Protein AF-A0A0M3AB11-F1 (afdb_monomer_lite)

pLDDT: mean 89.3, std 15.09, range [40.59, 98.38]

Structure (mmCIF, N/CA/C/O backbone):
data_AF-A0A0M3AB11-F1
#
_entry.id   AF-A0A0M3AB11-F1
#
loop_
_atom_site.group_PDB
_atom_site.id
_atom_site.type_symbol
_atom_site.label_atom_id
_atom_site.label_alt_id
_atom_site.label_comp_id
_atom_site.label_asym_id
_atom_site.label_entity_id
_atom_site.label_seq_id
_atom_site.pdbx_PDB_ins_code
_atom_site.Cartn_x
_atom_site.Cartn_y
_atom_site.Cartn_z
_atom_site.occupancy
_atom_site.B_iso_or_equiv
_atom_site.auth_seq_id
_atom_site.auth_comp_id
_atom_site.auth_asym_id
_atom_site.auth_atom_id
_atom_site.pdbx_PDB_model_num
ATOM 1 N N . MET A 1 1 ? -15.688 -8.088 9.476 1.00 55.59 1 MET A N 1
ATOM 2 C CA . MET A 1 1 ? -14.649 -7.081 9.818 1.00 55.59 1 MET A CA 1
ATOM 3 C C . MET A 1 1 ? -13.224 -7.594 9.615 1.00 55.59 1 MET A C 1
ATOM 5 O O . MET A 1 1 ? -12.367 -6.790 9.277 1.00 55.59 1 MET A O 1
ATOM 9 N N . THR A 1 2 ? -12.954 -8.895 9.768 1.00 62.84 2 THR A N 1
ATOM 10 C CA . THR A 1 2 ? -11.656 -9.521 9.440 1.00 62.84 2 THR A CA 1
ATOM 11 C C . THR A 1 2 ? -11.264 -9.371 7.967 1.00 62.84 2 THR A C 1
ATOM 13 O O . THR A 1 2 ? -10.091 -9.155 7.680 1.00 62.84 2 THR A O 1
ATOM 16 N N . ASP A 1 3 ? -12.234 -9.391 7.050 1.00 86.62 3 ASP A N 1
ATOM 17 C CA . ASP A 1 3 ? -11.950 -9.330 5.609 1.00 86.62 3 ASP A CA 1
ATOM 18 C C . ASP A 1 3 ? -11.435 -7.964 5.143 1.00 86.62 3 ASP A C 1
ATOM 20 O O . ASP A 1 3 ? -10.551 -7.906 4.294 1.00 86.62 3 ASP A O 1
ATOM 24 N N . VAL A 1 4 ? -11.921 -6.862 5.731 1.00 93.62 4 VAL A N 1
ATOM 25 C CA . VAL A 1 4 ? -11.446 -5.514 5.368 1.00 93.62 4 VAL A CA 1
ATOM 26 C C . VAL A 1 4 ? -10.037 -5.281 5.902 1.00 93.62 4 VAL A C 1
ATOM 28 O O . VAL A 1 4 ? -9.189 -4.816 5.151 1.00 93.62 4 VAL A O 1
ATOM 31 N N . LYS A 1 5 ? -9.748 -5.666 7.157 1.00 93.88 5 LYS A N 1
ATOM 32 C CA . LYS A 1 5 ? -8.381 -5.565 7.700 1.00 93.88 5 LYS A CA 1
ATOM 33 C C . LYS A 1 5 ? -7.398 -6.386 6.867 1.00 93.88 5 LYS A C 1
ATOM 35 O O . LYS A 1 5 ? -6.341 -5.884 6.519 1.00 93.88 5 LYS A O 1
ATOM 40 N N . LYS A 1 6 ? -7.770 -7.614 6.490 1.00 94.94 6 LYS A N 1
ATOM 41 C CA . LYS A 1 6 ? -6.935 -8.451 5.623 1.00 94.94 6 LYS A CA 1
ATOM 42 C C . LYS A 1 6 ? -6.716 -7.815 4.248 1.00 94.94 6 LYS A C 1
ATOM 44 O O . LYS A 1 6 ? -5.581 -7.743 3.805 1.00 94.94 6 LYS A O 1
ATOM 49 N N . ARG A 1 7 ? -7.772 -7.302 3.608 1.00 95.62 7 ARG A N 1
ATOM 50 C CA . ARG A 1 7 ? -7.660 -6.606 2.316 1.00 95.62 7 ARG A CA 1
ATOM 51 C C . ARG A 1 7 ? -6.715 -5.405 2.390 1.00 95.62 7 ARG A C 1
ATOM 53 O O . ARG A 1 7 ? -5.894 -5.235 1.498 1.00 95.62 7 ARG A O 1
ATOM 60 N N . LEU A 1 8 ? -6.823 -4.601 3.444 1.00 96.69 8 LEU A N 1
ATOM 61 C CA . LEU A 1 8 ? -5.959 -3.443 3.674 1.00 96.69 8 LEU A CA 1
ATOM 62 C C . LEU A 1 8 ? -4.492 -3.845 3.889 1.00 96.69 8 LEU A C 1
ATOM 64 O O . LEU A 1 8 ? -3.595 -3.165 3.387 1.00 96.69 8 LEU A O 1
ATOM 68 N N . GLU A 1 9 ? -4.243 -4.948 4.598 1.00 96.31 9 GLU A N 1
ATOM 69 C CA . GLU A 1 9 ? -2.901 -5.523 4.744 1.00 96.31 9 GLU A CA 1
ATOM 70 C C . GLU A 1 9 ? -2.351 -6.032 3.409 1.00 96.31 9 GLU A C 1
ATOM 72 O O . GLU A 1 9 ? -1.219 -5.707 3.064 1.00 96.31 9 GLU A O 1
ATOM 77 N N . ASP A 1 10 ? -3.151 -6.760 2.626 1.00 95.94 10 ASP A N 1
ATOM 78 C CA . ASP A 1 10 ? -2.745 -7.260 1.308 1.00 95.94 10 ASP A CA 1
ATOM 79 C C . ASP A 1 10 ? -2.410 -6.090 0.355 1.00 95.94 10 ASP A C 1
ATOM 81 O O . ASP A 1 10 ? -1.370 -6.107 -0.304 1.00 95.94 10 ASP A O 1
ATOM 85 N N . GLN A 1 11 ? -3.230 -5.028 0.342 1.00 95.31 11 GLN A N 1
ATOM 86 C CA . GLN A 1 11 ? -2.968 -3.803 -0.430 1.00 95.31 11 GLN A CA 1
ATOM 87 C C . GLN A 1 11 ? -1.666 -3.120 0.001 1.00 95.31 11 GLN A C 1
ATOM 89 O O . GLN A 1 11 ? -0.844 -2.776 -0.842 1.00 95.31 11 GLN A O 1
ATOM 94 N N . LYS A 1 12 ? -1.433 -2.971 1.311 1.00 97.38 12 LYS A N 1
ATOM 95 C CA . LYS A 1 12 ? -0.176 -2.417 1.835 1.00 97.38 12 LYS A CA 1
ATOM 96 C C . LYS A 1 12 ? 1.030 -3.267 1.415 1.00 97.38 12 LYS A C 1
ATOM 98 O O . LYS A 1 12 ? 2.053 -2.724 1.008 1.00 97.38 12 LYS A O 1
ATOM 103 N N . MET A 1 13 ? 0.921 -4.593 1.506 1.00 97.25 13 MET A N 1
ATOM 104 C CA . MET A 1 13 ? 2.014 -5.515 1.179 1.00 97.25 13 MET A CA 1
ATOM 105 C C . MET A 1 13 ? 2.389 -5.500 -0.304 1.00 97.25 13 MET A C 1
ATOM 107 O O . MET A 1 13 ? 3.552 -5.735 -0.627 1.00 97.25 13 MET A O 1
ATOM 111 N N . ASN A 1 14 ? 1.459 -5.171 -1.203 1.00 96.50 14 ASN A N 1
ATOM 112 C CA . ASN A 1 14 ? 1.765 -4.992 -2.623 1.00 96.50 14 ASN A CA 1
ATOM 113 C C . ASN A 1 14 ? 2.790 -3.871 -2.862 1.00 96.50 14 ASN A C 1
ATOM 115 O O . ASN A 1 14 ? 3.703 -4.058 -3.662 1.00 96.50 14 ASN A O 1
ATOM 119 N N . PHE A 1 15 ? 2.720 -2.769 -2.106 1.00 97.44 15 PHE A N 1
ATOM 120 C CA . PHE A 1 15 ? 3.708 -1.683 -2.171 1.00 97.44 15 PHE A CA 1
ATOM 121 C C . PHE A 1 15 ? 5.097 -2.082 -1.646 1.00 97.44 15 PHE A C 1
ATOM 123 O O . PHE A 1 15 ? 6.093 -1.453 -1.980 1.00 97.44 15 PHE A O 1
ATOM 130 N N . LEU A 1 16 ? 5.185 -3.133 -0.829 1.00 97.06 16 LEU A N 1
ATOM 131 C CA . LEU A 1 16 ? 6.451 -3.636 -0.283 1.00 97.06 16 LEU A CA 1
ATOM 132 C C . LEU A 1 16 ? 7.026 -4.807 -1.092 1.00 97.06 16 LEU A C 1
ATOM 134 O O . LEU A 1 16 ? 8.139 -5.265 -0.829 1.00 97.06 16 LEU A O 1
ATOM 138 N N . ASN A 1 17 ? 6.269 -5.332 -2.055 1.00 97.25 17 ASN A N 1
ATOM 139 C CA . ASN A 1 17 ? 6.642 -6.515 -2.812 1.00 97.25 17 ASN A CA 1
ATOM 140 C C . ASN A 1 17 ? 7.276 -6.117 -4.146 1.00 97.25 17 ASN A C 1
ATOM 142 O O . ASN A 1 17 ? 6.579 -5.872 -5.125 1.00 97.25 17 ASN A O 1
ATOM 146 N N . THR A 1 18 ? 8.604 -6.137 -4.214 1.00 95.69 18 THR A N 1
ATOM 147 C CA . THR A 1 18 ? 9.354 -5.749 -5.420 1.00 95.69 18 THR A CA 1
ATOM 148 C C . THR A 1 18 ? 8.960 -6.541 -6.666 1.00 95.69 18 THR A C 1
ATOM 150 O O . THR A 1 18 ? 8.806 -5.952 -7.724 1.00 95.69 18 THR A O 1
ATOM 153 N N . LYS A 1 19 ? 8.664 -7.845 -6.550 1.00 95.94 19 LYS A N 1
ATOM 154 C CA . LYS A 1 19 ? 8.175 -8.644 -7.692 1.00 95.94 19 LYS A CA 1
ATOM 155 C C . LYS A 1 19 ? 6.809 -8.182 -8.186 1.00 95.94 19 LYS A C 1
ATOM 157 O O . LYS A 1 19 ? 6.516 -8.293 -9.373 1.00 95.94 19 LYS A O 1
ATOM 162 N N . HIS A 1 20 ? 5.953 -7.743 -7.265 1.00 94.62 20 HIS A N 1
ATOM 163 C CA . HIS A 1 20 ? 4.679 -7.151 -7.638 1.00 94.62 20 HIS A CA 1
ATOM 164 C C . HIS A 1 20 ? 4.912 -5.818 -8.344 1.00 94.62 20 HIS A C 1
ATOM 166 O O . HIS A 1 20 ? 4.333 -5.621 -9.400 1.00 94.62 20 HIS A O 1
ATOM 172 N N . LEU A 1 21 ? 5.797 -4.965 -7.820 1.00 95.44 21 LEU A N 1
ATOM 173 C CA . LEU A 1 21 ? 6.139 -3.672 -8.419 1.00 95.44 21 LEU A CA 1
ATOM 174 C C . LEU A 1 21 ? 6.769 -3.810 -9.815 1.00 95.44 21 LEU A C 1
ATOM 176 O O . LEU A 1 21 ? 6.374 -3.078 -10.715 1.00 95.44 21 LEU A O 1
ATOM 180 N N . ASP A 1 22 ? 7.661 -4.782 -10.026 1.00 94.75 22 ASP A N 1
ATOM 181 C CA . ASP A 1 22 ? 8.229 -5.090 -11.347 1.00 94.75 22 ASP A CA 1
ATOM 182 C C . ASP A 1 22 ? 7.117 -5.456 -12.342 1.00 94.75 22 ASP A C 1
ATOM 184 O O . ASP A 1 22 ? 6.979 -4.846 -13.400 1.00 94.75 22 ASP A O 1
ATOM 188 N N . TRP A 1 23 ? 6.256 -6.411 -11.964 1.00 94.56 23 TRP A N 1
ATOM 189 C CA . TRP A 1 23 ? 5.099 -6.805 -12.772 1.00 94.56 23 TRP A CA 1
ATOM 190 C C . TRP A 1 23 ? 4.147 -5.630 -13.030 1.00 94.56 23 TRP A C 1
ATOM 192 O O . TRP A 1 23 ? 3.566 -5.521 -14.111 1.00 94.56 23 TRP A O 1
ATOM 202 N N . TYR A 1 24 ? 3.979 -4.755 -12.042 1.00 89.62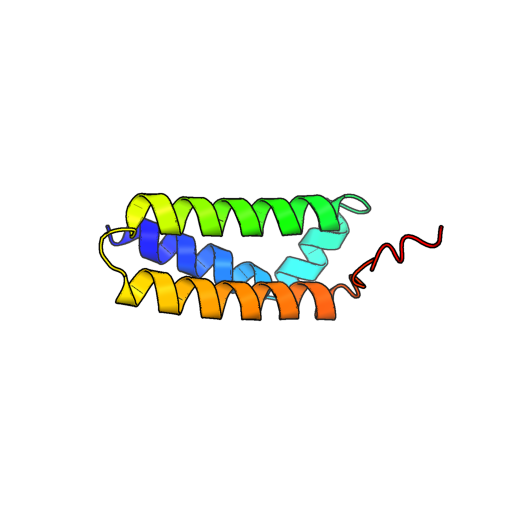 24 TYR A N 1
ATOM 203 C CA . TYR A 1 24 ? 3.114 -3.587 -12.107 1.00 89.62 24 TYR A CA 1
ATOM 204 C C . TYR A 1 24 ? 3.629 -2.578 -13.139 1.00 89.62 24 TYR A C 1
ATOM 206 O O . TYR A 1 24 ? 2.877 -2.152 -14.018 1.00 89.6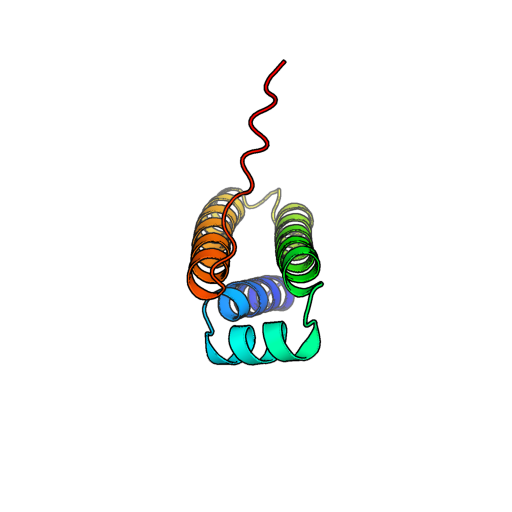2 24 TYR A O 1
ATOM 214 N N . ALA A 1 25 ? 4.923 -2.252 -13.081 1.00 91.00 25 ALA A N 1
ATOM 215 C CA . ALA A 1 25 ? 5.588 -1.386 -14.047 1.00 91.00 25 ALA A CA 1
ATOM 216 C C . ALA A 1 25 ? 5.528 -1.976 -15.463 1.00 91.00 25 ALA A C 1
ATOM 218 O O . ALA A 1 25 ? 5.155 -1.271 -16.400 1.00 91.00 25 ALA A O 1
ATOM 219 N N . ASP A 1 26 ? 5.780 -3.278 -15.617 1.00 91.62 26 ASP A N 1
ATOM 220 C CA . ASP A 1 26 ? 5.688 -3.968 -16.909 1.00 91.62 26 ASP A CA 1
ATOM 221 C C . ASP A 1 26 ? 4.260 -3.963 -17.482 1.00 91.62 26 ASP A C 1
ATOM 223 O O . ASP A 1 26 ? 4.063 -3.820 -18.691 1.00 91.62 26 ASP A O 1
ATOM 227 N N . THR A 1 27 ? 3.247 -4.106 -16.622 1.00 89.88 27 THR A N 1
ATOM 228 C CA . THR A 1 27 ? 1.835 -4.189 -17.031 1.00 89.88 27 THR A CA 1
ATOM 229 C C . THR A 1 27 ? 1.281 -2.830 -17.447 1.00 89.88 27 THR A C 1
ATOM 231 O O . THR A 1 27 ? 0.572 -2.729 -18.451 1.00 89.88 27 THR A O 1
ATOM 234 N N . TYR A 1 28 ? 1.595 -1.778 -16.688 1.00 85.44 28 TYR A N 1
ATOM 235 C CA . TYR A 1 28 ? 1.025 -0.444 -16.894 1.00 85.44 28 TYR A CA 1
ATOM 236 C C . TYR A 1 28 ? 1.962 0.522 -17.638 1.00 85.44 28 TYR A C 1
ATOM 238 O O . TYR A 1 28 ? 1.523 1.600 -18.046 1.00 85.44 28 TYR A O 1
ATOM 246 N N . ILE A 1 29 ? 3.215 0.122 -17.884 1.00 82.56 29 ILE A N 1
ATOM 247 C CA . ILE A 1 29 ? 4.251 0.746 -18.727 1.00 82.56 29 ILE A CA 1
ATOM 248 C C . ILE A 1 29 ? 4.535 2.219 -18.411 1.00 82.56 29 ILE A C 1
ATOM 250 O O . ILE A 1 29 ? 5.575 2.544 -17.857 1.00 82.56 29 ILE A O 1
ATOM 254 N N . ARG A 1 30 ? 3.657 3.135 -18.837 1.00 79.69 30 ARG A N 1
ATOM 255 C CA . ARG A 1 30 ? 3.786 4.589 -18.622 1.00 79.69 30 ARG A CA 1
ATOM 256 C C . ARG A 1 30 ? 2.802 5.126 -17.592 1.00 79.69 30 ARG A C 1
ATOM 258 O O . ARG A 1 30 ? 3.059 6.164 -17.004 1.00 79.69 30 ARG A O 1
ATOM 265 N N . ASN A 1 31 ? 1.709 4.407 -17.357 1.00 87.38 31 ASN A N 1
ATOM 266 C CA . ASN A 1 31 ? 0.638 4.837 -16.462 1.00 87.38 31 ASN A CA 1
ATOM 267 C C . ASN A 1 31 ? 0.800 4.247 -15.056 1.00 87.38 31 ASN A C 1
ATOM 269 O O . ASN A 1 31 ? -0.031 4.494 -14.189 1.00 87.38 31 ASN A O 1
ATOM 273 N N . TYR A 1 32 ? 1.845 3.446 -14.823 1.00 87.50 32 TYR A N 1
ATOM 274 C CA . TYR A 1 32 ? 2.048 2.757 -13.549 1.00 87.50 32 TYR A CA 1
ATOM 275 C C . TYR A 1 32 ? 2.134 3.732 -12.369 1.00 87.50 32 TYR A C 1
ATOM 277 O O . TYR A 1 32 ? 1.688 3.384 -11.288 1.00 87.50 32 TYR A O 1
ATOM 285 N N . VAL A 1 33 ? 2.622 4.961 -12.576 1.00 90.12 33 VAL A N 1
ATOM 286 C CA . VAL A 1 33 ? 2.640 6.011 -11.545 1.00 90.12 33 VAL A CA 1
ATOM 287 C C . VAL A 1 33 ? 1.221 6.408 -11.122 1.00 90.12 33 VAL A C 1
ATOM 289 O O . VAL A 1 33 ? 0.918 6.432 -9.932 1.00 90.12 33 VAL A O 1
ATOM 292 N N . GLU A 1 34 ? 0.336 6.675 -12.086 1.00 91.19 34 GLU A N 1
ATOM 293 C CA . GLU A 1 34 ? -1.057 7.061 -11.823 1.00 91.19 34 GLU A CA 1
ATOM 294 C C . GLU A 1 34 ? -1.844 5.921 -11.172 1.00 91.19 34 GLU A C 1
ATOM 296 O O . GLU A 1 34 ? -2.606 6.151 -10.235 1.00 91.19 34 GLU A O 1
ATOM 301 N N . PHE A 1 35 ? -1.636 4.685 -11.634 1.00 92.88 35 PHE A N 1
ATOM 302 C CA . PHE A 1 35 ? -2.279 3.515 -11.042 1.00 92.88 35 PHE A CA 1
ATOM 303 C C . PHE A 1 35 ? -1.759 3.230 -9.624 1.00 92.88 35 PHE A C 1
ATOM 305 O O . PHE A 1 35 ? -2.556 2.919 -8.741 1.00 92.88 35 PHE A O 1
ATOM 312 N N . LEU A 1 36 ? -0.461 3.421 -9.367 1.00 94.31 36 LEU A N 1
ATOM 313 C CA . LEU A 1 36 ? 0.120 3.251 -8.033 1.00 94.31 36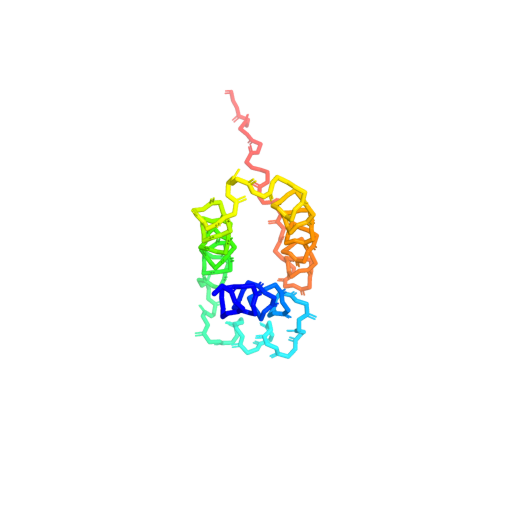 LEU A CA 1
ATOM 314 C C . LEU A 1 36 ? -0.457 4.271 -7.034 1.00 94.31 36 LEU A C 1
ATOM 316 O O . LEU A 1 36 ? -0.789 3.908 -5.905 1.00 94.31 36 LEU A O 1
ATOM 320 N N . GLU A 1 37 ? -0.622 5.531 -7.452 1.00 95.06 37 GLU A N 1
ATOM 321 C CA . GLU A 1 37 ? -1.303 6.563 -6.656 1.00 95.06 37 GLU A CA 1
ATOM 322 C C . GLU A 1 37 ? -2.787 6.220 -6.461 1.00 95.06 37 GLU A C 1
ATOM 324 O O . GLU A 1 37 ? -3.313 6.360 -5.358 1.00 95.06 37 GLU A O 1
ATOM 329 N N . PHE A 1 38 ? -3.464 5.723 -7.499 1.00 95.62 38 PHE A N 1
ATOM 330 C CA . PHE A 1 38 ? -4.858 5.298 -7.405 1.00 95.62 38 PHE A CA 1
ATOM 331 C C . PHE A 1 38 ? -5.048 4.186 -6.362 1.00 95.62 38 PHE A C 1
ATOM 333 O O . PHE A 1 38 ? -5.895 4.323 -5.479 1.00 95.62 38 PHE A O 1
ATOM 340 N N . ASP A 1 39 ? -4.217 3.141 -6.393 1.00 96.38 39 ASP A N 1
ATOM 341 C CA . ASP A 1 39 ? -4.259 2.043 -5.419 1.00 96.38 39 ASP A CA 1
ATOM 342 C C . ASP A 1 39 ? -4.004 2.541 -3.985 1.00 96.38 39 ASP A C 1
ATOM 344 O O . ASP A 1 39 ? -4.640 2.077 -3.029 1.00 96.38 39 ASP A O 1
ATOM 348 N N . TYR A 1 40 ? -3.106 3.521 -3.820 1.00 97.75 40 TYR A N 1
ATOM 349 C CA . TYR A 1 40 ? -2.855 4.167 -2.530 1.00 97.75 40 TYR A CA 1
ATOM 350 C C . TYR A 1 40 ? -4.099 4.917 -2.028 1.00 97.75 40 TYR A C 1
ATOM 352 O O . TYR A 1 40 ? -4.513 4.736 -0.876 1.00 97.75 40 TYR A O 1
ATOM 360 N N . GLN A 1 41 ? -4.735 5.717 -2.888 1.00 98.06 41 GLN A N 1
ATOM 361 C CA . GLN A 1 41 ? -5.943 6.467 -2.539 1.00 98.06 41 GLN A CA 1
ATOM 362 C C . GLN A 1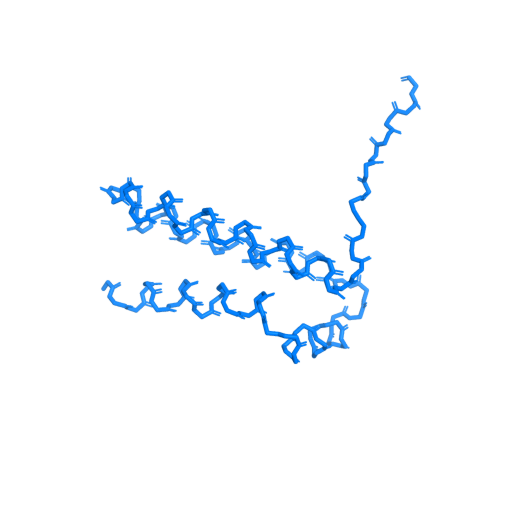 41 ? -7.127 5.541 -2.233 1.00 98.06 41 GLN A C 1
ATOM 364 O O . GLN A 1 41 ? -7.870 5.796 -1.281 1.00 98.06 41 GLN A O 1
ATOM 369 N N . GLU A 1 42 ? -7.285 4.438 -2.969 1.00 97.50 42 GLU A N 1
ATOM 370 C CA . GLU A 1 42 ? -8.317 3.436 -2.691 1.00 97.50 42 GLU A CA 1
ATOM 371 C C . GLU A 1 42 ? -8.129 2.778 -1.319 1.00 97.50 42 GLU A C 1
ATOM 373 O O . GLU A 1 42 ? -9.091 2.661 -0.553 1.00 97.50 42 GLU A O 1
ATOM 378 N N . ALA A 1 43 ? -6.903 2.369 -0.973 1.00 97.50 43 ALA A N 1
ATOM 379 C CA . ALA A 1 43 ? -6.602 1.788 0.336 1.00 97.50 43 ALA A CA 1
ATOM 380 C C . ALA A 1 43 ? -6.857 2.794 1.474 1.00 97.50 43 ALA A C 1
ATOM 382 O O . ALA A 1 43 ? -7.445 2.449 2.506 1.00 97.50 43 ALA A O 1
ATOM 383 N N . LEU A 1 44 ? -6.483 4.061 1.268 1.00 97.88 44 LEU A N 1
ATOM 384 C CA . LEU A 1 44 ? -6.718 5.140 2.225 1.00 97.88 44 LEU A CA 1
ATOM 385 C C . LEU A 1 44 ? -8.215 5.409 2.441 1.00 97.88 44 LEU A C 1
ATOM 387 O O . LEU A 1 44 ? -8.655 5.551 3.586 1.00 97.88 44 LEU A O 1
ATOM 391 N N . ALA A 1 45 ? -8.998 5.476 1.362 1.00 97.62 45 ALA A N 1
ATOM 392 C CA . ALA A 1 45 ? -10.446 5.660 1.427 1.00 97.62 45 ALA A CA 1
ATOM 393 C C . ALA A 1 45 ? -11.119 4.481 2.141 1.00 97.62 45 ALA A C 1
ATOM 395 O O . ALA A 1 45 ? -11.866 4.680 3.101 1.00 97.62 45 ALA A O 1
ATOM 396 N N . LEU A 1 46 ? -10.765 3.248 1.763 1.00 96.75 46 LEU A N 1
ATOM 397 C CA . LEU A 1 46 ? -11.309 2.037 2.369 1.00 96.75 46 LEU A CA 1
ATOM 398 C C . LEU A 1 46 ? -11.041 1.979 3.881 1.00 96.75 46 LEU A C 1
ATOM 400 O O . LEU A 1 46 ? -11.939 1.625 4.653 1.00 96.75 46 LEU A O 1
ATOM 404 N N . ALA A 1 47 ? -9.830 2.342 4.316 1.00 96.75 47 ALA A N 1
ATOM 405 C CA . ALA A 1 47 ? -9.479 2.386 5.731 1.00 96.75 47 ALA A CA 1
ATOM 406 C C . ALA A 1 47 ? -10.304 3.428 6.497 1.00 96.75 47 ALA A C 1
ATOM 408 O O . ALA A 1 47 ? -10.848 3.116 7.560 1.00 96.75 47 ALA A O 1
ATOM 409 N N . LYS A 1 48 ? -10.445 4.642 5.951 1.00 96.50 48 LYS A N 1
ATOM 410 C CA . LYS A 1 48 ? -11.236 5.717 6.568 1.00 96.50 48 LYS A CA 1
ATOM 411 C C . LYS A 1 48 ? -12.703 5.319 6.713 1.00 96.50 48 LYS A C 1
ATOM 413 O O . LYS A 1 48 ? -13.245 5.412 7.812 1.00 96.50 48 LYS A O 1
ATOM 418 N N . ASP A 1 49 ? -13.311 4.791 5.656 1.00 96.19 49 ASP A N 1
ATOM 419 C CA . ASP A 1 49 ? -14.735 4.442 5.651 1.00 96.19 49 ASP A CA 1
ATOM 420 C C . ASP A 1 49 ? -15.074 3.349 6.674 1.00 96.19 49 ASP A C 1
ATOM 422 O O . ASP A 1 49 ? -16.118 3.398 7.331 1.00 96.19 49 ASP A O 1
ATOM 426 N N . ASN A 1 50 ? -14.173 2.377 6.855 1.00 95.81 50 ASN A N 1
ATOM 427 C CA . ASN A 1 50 ? -14.420 1.208 7.702 1.00 95.81 50 ASN A CA 1
ATOM 428 C C . ASN A 1 50 ? -13.906 1.353 9.140 1.00 95.81 50 ASN A C 1
ATOM 430 O O . ASN A 1 50 ? -14.399 0.654 10.029 1.00 95.81 50 ASN A O 1
ATOM 434 N N . PHE A 1 51 ? -12.931 2.233 9.387 1.00 95.44 51 PHE A N 1
ATOM 435 C CA . PHE A 1 51 ? -12.253 2.345 10.684 1.00 95.44 51 PHE A CA 1
ATOM 436 C C . PHE A 1 51 ? -12.198 3.770 11.246 1.00 95.44 51 PHE A C 1
ATOM 438 O O . PHE A 1 51 ? -11.478 4.007 12.209 1.00 95.44 51 PHE A O 1
ATOM 445 N N . GLN A 1 52 ? -13.011 4.706 10.744 1.00 92.56 52 GLN A N 1
ATOM 446 C CA . GLN A 1 52 ? -13.155 6.057 11.320 1.00 92.56 52 GLN A CA 1
ATOM 447 C C . GLN A 1 52 ? -13.429 6.081 12.837 1.00 92.56 52 GLN A C 1
ATOM 449 O O . GLN A 1 52 ? -12.997 7.004 13.522 1.00 92.56 52 GLN A O 1
ATOM 454 N N . ASN A 1 53 ? -14.104 5.059 13.377 1.00 95.56 53 ASN A N 1
ATOM 455 C CA . ASN A 1 53 ? -14.398 4.943 14.812 1.00 95.56 53 ASN A CA 1
ATOM 456 C C . ASN A 1 53 ? -13.317 4.173 15.602 1.00 95.56 53 ASN A C 1
ATOM 458 O O . ASN A 1 53 ? -13.367 4.140 16.829 1.00 95.56 53 ASN A O 1
ATOM 462 N N . ASP A 1 54 ? -12.347 3.555 14.920 1.00 95.56 54 ASP A N 1
ATOM 463 C CA . ASP A 1 54 ? -11.188 2.865 15.503 1.00 95.56 54 ASP A CA 1
ATOM 464 C C . ASP A 1 54 ? -9.922 3.676 15.178 1.00 95.56 54 ASP A C 1
ATOM 466 O O . ASP A 1 54 ? -9.090 3.303 14.348 1.00 95.56 54 ASP A O 1
ATOM 470 N N . LEU A 1 55 ? -9.809 4.847 15.817 1.00 93.69 55 LEU A N 1
ATOM 471 C CA . LEU A 1 55 ? -8.756 5.831 15.537 1.00 93.69 55 LEU A CA 1
ATOM 472 C C . LEU A 1 55 ? -7.343 5.278 15.753 1.00 93.69 55 LEU A C 1
ATOM 474 O O . LEU A 1 55 ? -6.413 5.696 15.062 1.00 93.69 55 LEU A O 1
ATOM 478 N N . SER A 1 56 ? -7.181 4.339 16.691 1.00 96.50 56 SER A N 1
ATOM 479 C CA . SER A 1 56 ? -5.896 3.683 16.939 1.00 96.50 56 SER A CA 1
ATOM 480 C C . SER A 1 56 ? -5.476 2.865 15.725 1.00 96.50 56 SER A C 1
ATOM 482 O O . SER A 1 56 ? -4.369 3.048 15.227 1.00 96.50 56 SER A O 1
ATOM 484 N N . TYR A 1 57 ? -6.359 1.994 15.225 1.00 95.00 57 TYR A N 1
ATOM 485 C CA . TYR A 1 57 ? -6.071 1.214 14.026 1.00 95.00 57 TYR A CA 1
ATOM 486 C C . TYR A 1 57 ? -5.868 2.117 12.807 1.00 95.00 57 TYR A C 1
ATOM 488 O O . TYR A 1 57 ? -4.891 1.946 12.082 1.00 95.00 57 TYR A O 1
ATOM 496 N N . LEU A 1 58 ? -6.749 3.101 12.604 1.00 96.56 58 LEU A N 1
ATOM 497 C CA . LEU A 1 58 ? -6.695 3.986 11.441 1.00 96.56 58 LEU A CA 1
ATOM 498 C C . LEU A 1 58 ? -5.386 4.786 11.382 1.00 96.56 58 LEU A C 1
ATOM 500 O O . LEU A 1 58 ? -4.764 4.863 10.327 1.00 96.56 58 LEU A O 1
ATOM 504 N N . THR A 1 59 ? -4.941 5.346 12.510 1.00 97.38 59 THR A N 1
ATOM 505 C CA . THR A 1 59 ? -3.697 6.132 12.565 1.00 97.38 59 THR A CA 1
ATOM 506 C C . THR A 1 59 ? -2.479 5.261 12.273 1.00 97.38 59 THR A C 1
ATOM 508 O O . THR A 1 59 ? -1.626 5.648 11.474 1.00 97.38 59 THR A O 1
ATOM 511 N N . THR A 1 60 ? -2.409 4.073 12.883 1.00 97.44 60 THR A N 1
ATOM 512 C CA . THR A 1 60 ? -1.314 3.128 12.640 1.00 97.44 60 THR A CA 1
ATOM 513 C C . THR A 1 60 ? -1.293 2.674 11.185 1.00 97.44 60 THR A C 1
ATOM 515 O O . THR A 1 60 ? -0.252 2.755 10.539 1.00 97.44 60 THR A O 1
ATOM 518 N N . TYR A 1 61 ? -2.445 2.283 10.637 1.00 97.44 61 TYR A N 1
ATOM 519 C CA . TYR A 1 61 ? -2.534 1.820 9.258 1.00 97.44 61 TYR A CA 1
ATOM 520 C C . TYR A 1 61 ? -2.121 2.902 8.251 1.00 97.44 61 TYR A C 1
ATOM 522 O O . TYR A 1 61 ? -1.347 2.620 7.343 1.00 97.44 61 TYR A O 1
ATOM 530 N N . ILE A 1 62 ? -2.577 4.150 8.423 1.00 98.06 62 ILE A N 1
ATOM 531 C CA . ILE A 1 62 ? -2.204 5.257 7.526 1.00 98.06 62 ILE A CA 1
ATOM 532 C C . ILE A 1 62 ? -0.693 5.511 7.561 1.00 98.06 62 ILE A C 1
ATOM 534 O O . ILE A 1 62 ? -0.087 5.712 6.511 1.00 98.06 62 ILE A O 1
ATOM 538 N N . ALA A 1 63 ? -0.071 5.488 8.743 1.00 98.12 63 ALA A N 1
ATOM 539 C CA . ALA A 1 63 ? 1.373 5.677 8.861 1.00 98.12 63 ALA A CA 1
ATOM 540 C C . ALA A 1 63 ? 2.154 4.571 8.129 1.00 98.12 63 ALA A C 1
ATOM 542 O O . ALA A 1 63 ? 3.093 4.861 7.386 1.00 98.12 63 ALA A O 1
ATOM 543 N N . GLU A 1 64 ? 1.735 3.316 8.292 1.00 98.31 64 GLU A N 1
ATOM 544 C CA . GLU A 1 64 ? 2.347 2.173 7.613 1.00 98.31 64 GLU A CA 1
ATOM 545 C C . GLU A 1 64 ? 2.121 2.205 6.095 1.00 98.31 64 GLU A C 1
ATOM 547 O O . GLU A 1 64 ? 3.059 1.963 5.336 1.00 98.31 64 GLU A O 1
ATOM 552 N N . LEU A 1 65 ? 0.911 2.547 5.642 1.00 98.38 65 LEU A N 1
ATOM 553 C CA . LEU A 1 65 ? 0.578 2.680 4.223 1.00 98.38 65 LEU A CA 1
ATOM 554 C C . LEU A 1 65 ? 1.403 3.791 3.560 1.00 98.38 65 LEU A C 1
ATOM 556 O O . LEU A 1 65 ? 1.945 3.579 2.480 1.00 98.38 65 LEU A O 1
ATOM 560 N N . ASN A 1 66 ? 1.556 4.945 4.219 1.00 98.00 66 ASN A N 1
ATOM 561 C CA . ASN A 1 66 ? 2.392 6.043 3.725 1.00 98.00 66 ASN A CA 1
ATOM 562 C C . ASN A 1 66 ? 3.854 5.616 3.564 1.00 98.00 66 ASN A C 1
ATOM 564 O O . ASN A 1 66 ? 4.480 5.934 2.554 1.00 98.00 66 ASN A O 1
ATOM 568 N N . SER A 1 67 ? 4.393 4.884 4.545 1.00 97.94 67 SER A N 1
ATOM 569 C CA . SER A 1 67 ? 5.759 4.363 4.466 1.00 97.94 67 SER A CA 1
ATOM 570 C C . SER A 1 67 ? 5.905 3.351 3.331 1.00 97.94 67 SER A C 1
ATOM 572 O O . SER A 1 67 ? 6.872 3.423 2.580 1.00 97.94 67 SER A O 1
ATOM 574 N N . ALA A 1 68 ? 4.948 2.432 3.185 1.00 98.06 68 ALA A N 1
ATOM 575 C CA . ALA A 1 68 ? 4.974 1.420 2.135 1.00 98.06 68 ALA A CA 1
ATOM 576 C C . ALA A 1 68 ? 4.888 2.048 0.739 1.00 98.06 68 ALA A C 1
ATOM 578 O O . ALA A 1 68 ? 5.680 1.714 -0.139 1.00 98.06 68 ALA A O 1
ATOM 579 N N . TYR A 1 69 ? 3.986 3.012 0.553 1.00 97.62 69 TYR A N 1
ATOM 580 C CA . TYR A 1 69 ? 3.847 3.738 -0.703 1.00 97.62 69 TYR A CA 1
ATOM 581 C C . TYR A 1 69 ? 5.107 4.545 -1.052 1.00 97.62 69 TYR A C 1
ATOM 583 O O . TYR A 1 69 ? 5.545 4.547 -2.201 1.00 97.62 69 TYR A O 1
ATOM 591 N N . ALA A 1 70 ? 5.744 5.186 -0.066 1.00 96.25 70 ALA A N 1
ATOM 592 C CA . ALA A 1 70 ? 7.020 5.866 -0.277 1.00 96.25 70 ALA A CA 1
ATOM 593 C C . ALA A 1 70 ? 8.122 4.897 -0.739 1.00 96.25 70 ALA A C 1
ATOM 595 O O . ALA A 1 70 ? 8.819 5.202 -1.704 1.00 96.25 70 ALA A O 1
ATOM 596 N N . SER A 1 71 ? 8.228 3.716 -0.118 1.00 96.19 71 SER A N 1
ATOM 597 C CA . SER A 1 71 ? 9.175 2.676 -0.541 1.00 96.19 71 SER A CA 1
ATOM 598 C C . SER A 1 71 ? 8.889 2.153 -1.951 1.00 96.19 71 SER A C 1
ATOM 600 O O . SER A 1 71 ? 9.828 1.925 -2.709 1.00 96.19 71 SER A O 1
ATOM 602 N N . ALA A 1 72 ? 7.617 2.006 -2.334 1.00 96.31 72 ALA A N 1
ATOM 603 C CA . ALA A 1 72 ? 7.251 1.623 -3.697 1.00 96.31 72 ALA A CA 1
ATOM 604 C C . ALA A 1 72 ? 7.709 2.664 -4.726 1.00 96.31 72 ALA A C 1
ATOM 606 O O . ALA A 1 72 ? 8.279 2.304 -5.754 1.00 96.31 72 ALA A O 1
ATOM 607 N N . LYS A 1 73 ? 7.496 3.954 -4.434 1.00 95.06 73 LYS A N 1
ATOM 608 C CA . LYS A 1 73 ? 7.949 5.051 -5.299 1.00 95.06 73 LYS A CA 1
ATOM 609 C C . LYS A 1 73 ? 9.465 5.102 -5.426 1.00 95.06 73 LYS A C 1
ATOM 611 O O . LYS A 1 73 ? 9.959 5.279 -6.531 1.00 95.06 73 LYS A O 1
ATOM 616 N N . GLU A 1 74 ? 10.187 4.922 -4.322 1.00 94.75 74 GLU A N 1
ATOM 617 C CA . GLU A 1 74 ? 11.652 4.859 -4.328 1.00 94.75 74 GLU A CA 1
ATOM 618 C C . GLU A 1 74 ? 12.155 3.693 -5.187 1.00 94.75 74 GLU A C 1
ATOM 620 O O . GLU A 1 74 ? 13.008 3.894 -6.046 1.00 94.75 74 GLU A O 1
ATOM 625 N N . TYR A 1 75 ? 11.587 2.497 -5.006 1.00 95.50 75 TYR A N 1
ATOM 626 C CA . TYR A 1 75 ? 11.954 1.313 -5.786 1.00 95.50 75 TYR A CA 1
ATOM 627 C C . TYR A 1 75 ? 11.707 1.493 -7.287 1.00 95.50 75 TYR A C 1
ATOM 629 O O . TYR A 1 75 ? 12.526 1.086 -8.104 1.00 95.50 75 TYR A O 1
ATOM 637 N N . LEU A 1 76 ? 10.582 2.110 -7.644 1.00 93.56 76 LEU A N 1
ATOM 638 C CA . LEU A 1 76 ? 10.196 2.371 -9.029 1.00 93.56 76 LEU A CA 1
ATOM 639 C C . LEU A 1 76 ? 10.846 3.634 -9.619 1.00 93.56 76 LEU A C 1
ATOM 641 O O . LEU A 1 76 ? 10.488 4.031 -10.725 1.00 93.56 76 LEU A O 1
ATOM 645 N N . GLU A 1 77 ? 11.761 4.279 -8.889 1.00 92.00 77 GLU A N 1
ATOM 646 C CA . GLU A 1 77 ? 12.429 5.525 -9.288 1.00 92.00 77 GLU A CA 1
ATOM 647 C C . GLU A 1 77 ? 11.445 6.657 -9.657 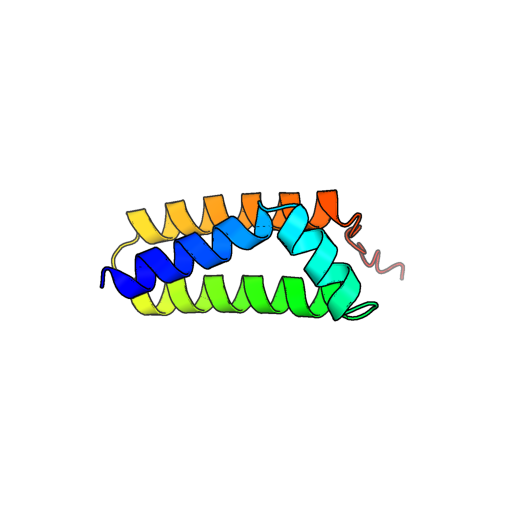1.00 92.00 77 GLU A C 1
ATOM 649 O O . GLU A 1 77 ? 11.741 7.540 -10.464 1.00 92.00 77 GLU A O 1
ATOM 654 N N . ILE A 1 78 ? 10.262 6.664 -9.033 1.00 89.06 78 ILE A N 1
ATOM 655 C CA . ILE A 1 78 ? 9.258 7.716 -9.197 1.00 89.06 78 ILE A CA 1
ATOM 656 C C . ILE A 1 78 ? 9.725 8.929 -8.390 1.00 89.06 78 ILE A C 1
ATOM 658 O O . ILE A 1 78 ? 9.454 9.057 -7.192 1.00 89.06 78 ILE A O 1
ATOM 662 N N . SER A 1 79 ? 10.454 9.830 -9.047 1.00 76.31 79 SER A N 1
ATOM 663 C CA . SER A 1 79 ? 10.805 11.126 -8.473 1.00 76.31 79 SER A CA 1
ATOM 664 C C . SER A 1 79 ? 9.542 11.939 -8.200 1.00 76.31 79 SER A C 1
ATOM 666 O O . SER A 1 79 ? 8.656 12.014 -9.052 1.00 76.31 79 SER A O 1
ATOM 668 N N . TYR A 1 80 ? 9.475 12.598 -7.040 1.00 59.50 80 TYR A N 1
ATOM 669 C CA . TYR A 1 80 ? 8.513 13.676 -6.843 1.00 59.50 80 TYR A CA 1
ATOM 670 C C . TYR A 1 80 ? 8.811 14.737 -7.904 1.00 59.50 80 TYR A C 1
ATOM 672 O O . TYR A 1 80 ? 9.843 15.402 -7.833 1.00 59.50 80 TYR A O 1
ATOM 680 N N . GLU A 1 81 ? 7.934 14.899 -8.893 1.00 54.41 81 GLU A N 1
ATOM 681 C CA . GLU A 1 81 ? 7.874 16.162 -9.615 1.00 54.41 81 GLU A CA 1
ATOM 682 C C . GLU A 1 81 ? 7.395 17.206 -8.600 1.00 54.41 81 GLU A C 1
ATOM 684 O O . GLU A 1 81 ? 6.204 17.466 -8.435 1.00 54.41 81 GLU A O 1
ATOM 689 N N . GLU A 1 82 ? 8.334 17.791 -7.852 1.00 46.25 82 GLU A N 1
ATOM 690 C CA . GLU A 1 82 ? 8.132 19.136 -7.347 1.00 46.25 82 GLU A CA 1
ATOM 691 C C . GLU A 1 82 ? 7.940 19.997 -8.595 1.00 46.25 82 GLU A C 1
ATOM 693 O O . GLU A 1 82 ? 8.901 20.388 -9.257 1.00 46.25 82 GLU A O 1
ATOM 698 N N . HIS A 1 83 ? 6.687 20.271 -8.961 1.00 43.06 83 HIS A N 1
ATOM 699 C CA . HIS A 1 83 ? 6.393 21.442 -9.765 1.00 43.06 83 HIS A CA 1
ATOM 700 C C . HIS A 1 83 ? 6.852 22.649 -8.943 1.00 43.06 83 HIS A C 1
ATOM 702 O O . HIS A 1 83 ? 6.089 23.233 -8.172 1.00 43.06 83 HIS A O 1
ATOM 708 N N . ILE A 1 84 ? 8.129 23.003 -9.085 1.00 44.31 84 ILE A N 1
ATOM 709 C CA . ILE A 1 84 ? 8.619 24.332 -8.775 1.00 44.31 84 ILE A CA 1
ATOM 710 C C . ILE A 1 84 ? 7.863 25.224 -9.756 1.00 44.31 84 ILE A C 1
ATOM 712 O O . ILE A 1 84 ? 8.216 25.331 -10.929 1.00 44.31 84 ILE A O 1
ATOM 716 N N . TYR A 1 85 ? 6.747 25.792 -9.305 1.00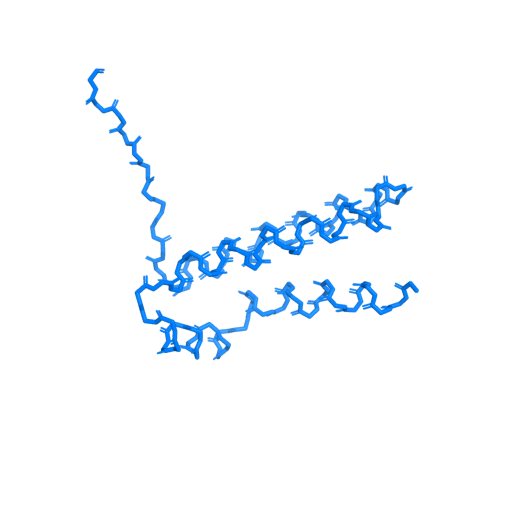 44.66 85 TYR A N 1
ATOM 717 C CA . TYR A 1 85 ? 6.120 26.901 -10.001 1.00 44.66 85 TYR A CA 1
ATOM 718 C C . TYR A 1 85 ? 7.092 28.084 -9.905 1.00 44.66 85 TYR A C 1
ATOM 720 O O . TYR A 1 85 ? 7.011 28.896 -8.989 1.00 44.66 85 TYR A O 1
ATOM 728 N N . GLU A 1 86 ? 8.052 28.157 -10.826 1.00 44.06 86 GLU A N 1
ATOM 729 C CA . GLU A 1 86 ? 8.699 29.419 -11.166 1.00 44.06 86 GLU A CA 1
ATOM 730 C C . GLU A 1 86 ? 7.709 30.227 -12.013 1.00 44.06 86 GLU A C 1
ATOM 732 O O . GLU A 1 86 ? 7.504 29.930 -13.193 1.00 44.06 86 GLU A O 1
ATOM 737 N N . ASN A 1 87 ? 7.032 31.191 -11.376 1.00 40.59 87 ASN A N 1
ATOM 738 C CA . ASN A 1 87 ? 6.815 32.569 -11.855 1.00 40.59 87 ASN A CA 1
ATOM 739 C C . ASN A 1 87 ? 5.927 33.364 -10.891 1.00 40.59 87 ASN A C 1
ATOM 741 O O . ASN A 1 87 ? 4.743 32.994 -10.723 1.00 40.59 87 ASN A O 1
#

Radius of gyration: 14.38 Å; chains: 1; bounding box: 27×42×36 Å

Foldseek 3Di:
DVVLVVVLVVLLVCLVDLVSLVVLCVVCVVCSVVVLVVSLVVSLVSLCVPCVVVVVVNVVSNVSSVVSSVSSCVSVVPDPPPPPPDD

Sequence (87 aa):
MTDVKKRLEDQKMNFLNTKHLDWYADTYIRNYVEFLEFDYQEALALAKDNFQNDLSYLTTYIAELNSAYASAKEYLEISYEEHIYEN

Secondary structure (DSSP, 8-state):
-HHHHHHHHHHHHHHH-HHHHHHHHHHHTTSHHHHHHHHHHHHHHHHHHHHTT-HHHHHHHHHHHHHHHHHHHHHTT----------